Protein AF-I9QKN4-F1 (afdb_monomer_lite)

Structure (mmCIF, N/CA/C/O backbone):
data_AF-I9QKN4-F1
#
_entry.id   AF-I9QKN4-F1
#
loop_
_atom_site.group_PDB
_atom_site.id
_atom_site.type_symbol
_atom_site.label_atom_id
_atom_site.label_alt_id
_atom_site.label_comp_id
_atom_site.label_asym_id
_atom_site.label_entity_id
_atom_site.label_seq_id
_atom_site.pdbx_PDB_ins_code
_atom_site.Cartn_x
_atom_site.Cartn_y
_atom_site.Cartn_z
_atom_site.occupancy
_atom_site.B_iso_or_equiv
_atom_site.auth_seq_id
_atom_site.auth_comp_id
_atom_site.auth_asym_id
_atom_site.auth_atom_id
_atom_site.pdbx_PDB_model_num
ATOM 1 N N . MET A 1 1 ? 58.618 -0.263 -68.362 1.00 51.09 1 MET A N 1
ATOM 2 C CA . MET A 1 1 ? 58.136 -0.321 -66.965 1.00 51.09 1 MET A CA 1
ATOM 3 C C . MET A 1 1 ? 56.802 0.400 -66.880 1.00 51.09 1 MET A C 1
ATOM 5 O O . MET A 1 1 ? 56.780 1.618 -66.804 1.00 51.09 1 MET A O 1
ATOM 9 N N . GLY A 1 2 ? 55.695 -0.324 -66.985 1.00 63.94 2 GLY A N 1
ATOM 10 C CA . GLY A 1 2 ? 54.353 0.256 -66.943 1.00 63.94 2 GLY A CA 1
ATOM 11 C C . GLY A 1 2 ? 53.356 -0.702 -67.580 1.00 63.94 2 GLY A C 1
ATOM 12 O O . GLY A 1 2 ? 53.716 -1.363 -68.548 1.00 63.94 2 GLY A O 1
ATOM 13 N N . LEU A 1 3 ? 52.136 -0.754 -67.038 1.00 52.09 3 LEU A N 1
ATOM 14 C CA . LEU A 1 3 ? 50.957 -1.446 -67.591 1.00 52.09 3 LEU A CA 1
ATOM 15 C C . LEU A 1 3 ? 50.596 -2.864 -67.088 1.00 52.09 3 LEU A C 1
ATOM 17 O O . LEU A 1 3 ? 50.014 -3.628 -67.844 1.00 52.09 3 LEU A O 1
ATOM 21 N N . LEU A 1 4 ? 50.830 -3.216 -65.814 1.00 51.94 4 LEU A N 1
ATOM 22 C CA . LEU A 1 4 ? 50.172 -4.405 -65.212 1.00 51.94 4 LEU A CA 1
ATOM 23 C C . LEU A 1 4 ? 49.602 -4.209 -63.792 1.00 51.94 4 LEU A C 1
ATOM 25 O O . LEU A 1 4 ? 48.825 -5.038 -63.330 1.00 51.94 4 LEU A O 1
ATOM 29 N N . ALA A 1 5 ? 49.905 -3.101 -63.104 1.00 58.19 5 ALA A N 1
ATOM 30 C CA . ALA A 1 5 ? 49.428 -2.881 -61.731 1.00 58.19 5 ALA A CA 1
ATOM 31 C C . ALA A 1 5 ? 48.016 -2.261 -61.635 1.00 58.19 5 ALA A C 1
ATOM 33 O O . ALA A 1 5 ? 47.343 -2.447 -60.628 1.00 58.19 5 ALA A O 1
ATOM 34 N N . GLY A 1 6 ? 47.544 -1.549 -62.668 1.00 64.62 6 GLY A N 1
ATOM 35 C CA . GLY A 1 6 ? 46.262 -0.821 -62.643 1.00 64.62 6 GLY A CA 1
ATOM 36 C C . GLY A 1 6 ? 45.025 -1.708 -62.419 1.00 64.62 6 GLY A C 1
ATOM 37 O O . GLY A 1 6 ? 44.256 -1.430 -61.500 1.00 64.62 6 GLY A O 1
ATOM 38 N N . PRO A 1 7 ? 44.844 -2.804 -63.183 1.00 68.81 7 PRO A N 1
ATOM 39 C CA . PRO A 1 7 ? 43.707 -3.710 -63.003 1.00 68.81 7 PRO A CA 1
ATOM 40 C C . PRO A 1 7 ? 43.723 -4.445 -61.655 1.00 68.81 7 PRO A C 1
ATOM 42 O O . PRO A 1 7 ? 42.692 -4.550 -60.996 1.00 68.81 7 PRO A O 1
ATOM 45 N N . ALA A 1 8 ? 44.897 -4.899 -61.201 1.00 67.12 8 ALA A N 1
ATOM 46 C CA . ALA A 1 8 ? 45.042 -5.566 -59.906 1.00 67.12 8 ALA A CA 1
ATOM 47 C C . ALA A 1 8 ? 44.761 -4.612 -58.727 1.00 67.12 8 ALA A C 1
ATOM 49 O O . ALA A 1 8 ? 44.076 -4.993 -57.777 1.00 67.12 8 ALA A O 1
ATOM 50 N N . LEU A 1 9 ? 45.221 -3.356 -58.806 1.00 69.81 9 LEU A N 1
ATOM 51 C CA . LEU A 1 9 ? 44.926 -2.315 -57.814 1.00 69.81 9 LEU A CA 1
ATOM 52 C C . LEU A 1 9 ? 43.441 -1.930 -57.793 1.00 69.81 9 LEU A C 1
ATOM 54 O O . LEU A 1 9 ? 42.894 -1.717 -56.714 1.00 69.81 9 LEU A O 1
ATOM 58 N N . ALA A 1 10 ? 42.774 -1.880 -58.950 1.00 73.62 10 ALA A N 1
ATOM 59 C CA . ALA A 1 10 ? 41.342 -1.588 -59.031 1.00 73.62 10 ALA A CA 1
ATOM 60 C C . ALA A 1 10 ? 40.488 -2.692 -58.383 1.00 73.62 10 ALA A C 1
ATOM 62 O O . ALA A 1 10 ? 39.593 -2.390 -57.594 1.00 73.62 10 ALA A O 1
ATOM 63 N N . ILE A 1 11 ? 40.805 -3.967 -58.643 1.00 73.94 11 ILE A N 1
ATOM 64 C CA . ILE A 1 11 ? 40.128 -5.114 -58.013 1.00 73.94 11 ILE A CA 1
ATOM 65 C C . ILE A 1 11 ? 40.347 -5.100 -56.495 1.00 73.94 11 ILE A C 1
ATOM 67 O O . ILE A 1 11 ? 39.401 -5.261 -55.724 1.00 73.94 11 ILE A O 1
ATOM 71 N N . PHE A 1 12 ? 41.582 -4.854 -56.050 1.00 69.62 12 PHE A N 1
ATOM 72 C CA . PHE A 1 12 ? 41.901 -4.770 -54.625 1.00 69.62 12 PHE A CA 1
ATOM 73 C C . PHE A 1 12 ? 41.203 -3.584 -53.936 1.00 69.62 12 PHE A C 1
ATOM 75 O O . PHE A 1 12 ? 40.711 -3.717 -52.815 1.00 69.62 12 PHE A O 1
ATOM 82 N N . GLY A 1 13 ? 41.110 -2.440 -54.619 1.00 78.06 13 GLY A N 1
ATOM 83 C CA . GLY A 1 13 ? 40.369 -1.267 -54.155 1.00 78.06 13 GLY A CA 1
ATOM 84 C C . GLY A 1 13 ? 38.871 -1.540 -53.999 1.00 78.06 13 GLY A C 1
ATOM 85 O O . GLY A 1 13 ? 38.303 -1.213 -52.958 1.00 78.06 13 GLY A O 1
ATOM 86 N N . ALA A 1 14 ? 38.247 -2.205 -54.976 1.00 80.94 14 ALA A N 1
ATOM 87 C CA . ALA A 1 14 ? 36.834 -2.581 -54.922 1.00 80.94 14 ALA A CA 1
ATOM 88 C C . ALA A 1 14 ? 36.532 -3.579 -53.788 1.00 80.94 14 ALA A C 1
ATOM 90 O O . ALA A 1 14 ? 35.553 -3.406 -53.063 1.00 80.94 14 ALA A O 1
ATOM 91 N N . LEU A 1 15 ? 37.403 -4.575 -53.572 1.00 80.06 15 LEU A N 1
ATOM 92 C CA . LEU A 1 15 ? 37.264 -5.535 -52.470 1.00 80.06 15 LEU A CA 1
ATOM 93 C C . LEU A 1 15 ? 37.303 -4.833 -51.101 1.00 80.06 15 LEU A C 1
ATOM 95 O O . LEU A 1 15 ? 36.480 -5.116 -50.231 1.00 80.06 15 LEU A O 1
ATOM 99 N N . ARG A 1 16 ? 38.230 -3.880 -50.917 1.00 73.69 16 ARG A N 1
ATOM 100 C CA . ARG A 1 16 ? 38.311 -3.089 -49.680 1.00 73.69 16 ARG A CA 1
ATOM 101 C C . ARG A 1 16 ? 37.114 -2.164 -49.490 1.00 73.69 16 ARG A C 1
ATOM 103 O O . ARG A 1 16 ? 36.665 -2.015 -48.359 1.00 73.69 16 ARG A O 1
ATOM 110 N N . ALA A 1 17 ? 36.597 -1.558 -50.559 1.00 82.19 17 ALA A N 1
ATOM 111 C CA . ALA A 1 17 ? 35.390 -0.737 -50.486 1.00 82.19 17 ALA A CA 1
ATOM 112 C C . ALA A 1 17 ? 34.187 -1.564 -50.000 1.00 82.19 17 ALA A C 1
ATOM 114 O O . ALA A 1 17 ? 33.534 -1.162 -49.040 1.00 82.19 17 ALA A O 1
ATOM 115 N N . ALA A 1 18 ? 33.979 -2.759 -50.563 1.00 83.25 18 ALA A N 1
ATOM 116 C CA . ALA A 1 18 ? 32.916 -3.672 -50.141 1.00 83.25 18 ALA A CA 1
ATOM 117 C C . ALA A 1 18 ? 33.079 -4.149 -48.682 1.00 83.25 18 ALA A C 1
ATOM 119 O O . ALA A 1 18 ? 32.106 -4.242 -47.932 1.00 83.25 18 ALA A O 1
ATOM 120 N N . GLU A 1 19 ? 34.309 -4.421 -48.231 1.00 83.75 19 GLU A N 1
ATOM 121 C CA . GLU A 1 19 ? 34.568 -4.792 -46.833 1.00 83.75 19 GLU A CA 1
ATOM 122 C C . GLU A 1 19 ? 34.279 -3.633 -45.862 1.00 83.75 19 GLU A C 1
ATOM 124 O O . GLU A 1 19 ? 33.717 -3.841 -44.783 1.00 83.75 19 GLU A O 1
ATOM 129 N N . MET A 1 20 ? 34.646 -2.406 -46.240 1.00 85.69 20 MET A N 1
ATOM 130 C CA . MET A 1 20 ? 34.378 -1.201 -45.454 1.00 85.69 20 MET A CA 1
ATOM 131 C C . MET A 1 20 ? 32.886 -0.864 -45.407 1.00 85.69 20 MET A C 1
ATOM 133 O O . MET A 1 20 ? 32.391 -0.487 -44.347 1.00 85.69 20 MET A O 1
ATOM 137 N N . GLU A 1 21 ? 32.162 -1.054 -46.509 1.00 86.75 21 GLU A N 1
ATOM 138 C CA . GLU A 1 21 ? 30.706 -0.903 -46.573 1.00 86.75 21 GLU A CA 1
ATOM 139 C C . GLU A 1 21 ? 30.012 -1.894 -45.633 1.00 86.75 21 GLU A C 1
ATOM 141 O O . GLU A 1 21 ? 29.235 -1.486 -44.770 1.00 86.75 21 GLU A O 1
ATOM 146 N N . LYS A 1 22 ? 30.414 -3.170 -45.661 1.00 89.12 22 LYS A N 1
ATOM 147 C CA . LYS A 1 22 ? 29.920 -4.186 -44.720 1.00 89.12 22 LYS A CA 1
ATOM 148 C C . LYS A 1 22 ? 30.231 -3.841 -43.257 1.00 89.12 22 LYS A C 1
ATOM 150 O O . LYS A 1 22 ? 29.408 -4.067 -42.371 1.00 89.12 22 LYS A O 1
ATOM 155 N N . LYS A 1 23 ? 31.421 -3.300 -42.966 1.00 8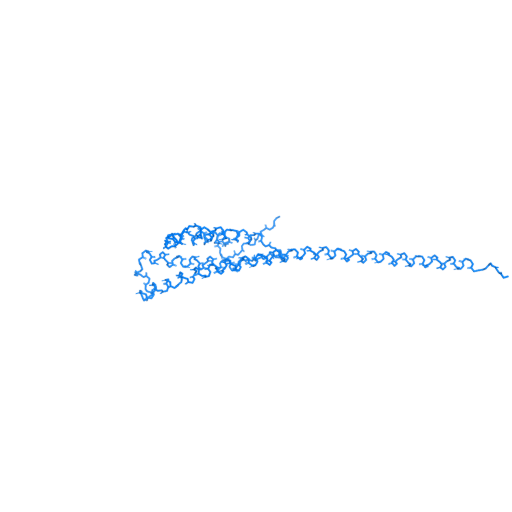8.00 23 LYS A N 1
ATOM 156 C CA . LYS A 1 23 ? 31.786 -2.827 -41.615 1.00 88.00 23 LYS A CA 1
ATOM 157 C C . LYS A 1 23 ? 30.916 -1.647 -41.175 1.00 88.00 23 LYS A C 1
ATOM 159 O O . LYS A 1 23 ? 30.507 -1.612 -40.016 1.00 88.00 23 LYS A O 1
ATOM 164 N N . LEU A 1 24 ? 30.611 -0.722 -42.085 1.00 91.06 24 LEU A N 1
ATOM 165 C CA . LEU A 1 24 ? 29.732 0.416 -41.826 1.00 91.06 24 LEU A CA 1
ATOM 166 C C . LEU A 1 24 ? 28.289 -0.031 -41.565 1.00 91.06 24 LEU A C 1
ATOM 168 O O . LEU A 1 24 ? 27.686 0.429 -40.599 1.00 91.06 24 LEU A O 1
ATOM 172 N N . GLU A 1 25 ? 27.744 -0.934 -42.380 1.00 92.31 25 GLU A N 1
ATOM 173 C CA . GLU A 1 25 ? 26.401 -1.489 -42.174 1.00 92.31 25 GLU A CA 1
ATOM 174 C C . GLU A 1 25 ? 26.293 -2.221 -40.836 1.00 92.31 25 GLU A C 1
ATOM 176 O O . GLU A 1 25 ? 25.379 -1.951 -40.060 1.00 92.31 25 GLU A O 1
ATOM 181 N N . ASN A 1 26 ? 27.274 -3.065 -40.505 1.00 90.81 26 ASN A N 1
ATOM 182 C CA . ASN A 1 26 ? 27.322 -3.742 -39.209 1.00 90.81 26 ASN A CA 1
ATOM 183 C C . ASN A 1 26 ? 27.402 -2.754 -38.036 1.00 90.81 26 ASN A C 1
ATOM 185 O O . ASN A 1 26 ? 26.790 -2.984 -36.994 1.00 90.81 26 ASN A O 1
ATOM 189 N N . ALA A 1 27 ? 28.156 -1.661 -38.180 1.00 89.94 27 ALA A N 1
ATOM 190 C CA . ALA A 1 27 ? 28.238 -0.624 -37.155 1.00 89.94 27 ALA A CA 1
ATOM 191 C C . ALA A 1 27 ? 26.901 0.114 -36.986 1.00 89.94 27 ALA A C 1
ATOM 193 O O . ALA A 1 27 ? 26.476 0.336 -35.854 1.00 89.94 27 ALA A O 1
ATOM 194 N N . LYS A 1 28 ? 26.213 0.436 -38.091 1.00 93.06 28 LYS A N 1
ATOM 195 C CA . LYS A 1 28 ? 24.869 1.032 -38.066 1.00 93.06 28 LYS A CA 1
ATOM 196 C C . LYS A 1 28 ? 23.855 0.098 -37.407 1.00 93.06 28 LYS A C 1
ATOM 198 O O . LYS A 1 28 ? 23.140 0.539 -36.520 1.00 93.06 28 LYS A O 1
ATOM 203 N N . ALA A 1 29 ? 23.842 -1.185 -37.770 1.00 93.25 29 ALA A N 1
ATOM 204 C CA . ALA A 1 29 ? 22.945 -2.171 -37.168 1.00 93.25 29 ALA A CA 1
ATOM 205 C C . ALA A 1 29 ? 23.158 -2.282 -35.649 1.00 93.25 29 ALA A C 1
ATOM 207 O O . ALA A 1 29 ? 22.203 -2.210 -34.884 1.00 93.25 29 ALA A O 1
ATOM 208 N N . ARG A 1 30 ? 24.417 -2.351 -35.195 1.00 87.31 30 ARG A N 1
ATOM 209 C CA . ARG A 1 30 ? 24.745 -2.357 -33.758 1.00 87.31 30 ARG A CA 1
ATOM 210 C C . ARG A 1 30 ? 24.332 -1.071 -33.051 1.00 87.31 30 ARG A C 1
ATOM 212 O O . ARG A 1 30 ? 23.877 -1.126 -31.914 1.00 87.31 30 ARG A O 1
ATOM 219 N N . TYR A 1 31 ? 24.518 0.081 -33.693 1.00 90.12 31 TYR A N 1
ATOM 220 C CA . TYR A 1 31 ? 24.072 1.358 -33.144 1.00 90.12 31 TYR A CA 1
ATOM 221 C C . TYR A 1 31 ? 22.551 1.380 -32.965 1.00 90.12 31 TYR A C 1
ATOM 223 O O . TYR A 1 31 ? 22.076 1.772 -31.905 1.00 90.12 31 TYR A O 1
ATOM 231 N N . GLU A 1 32 ? 21.805 0.901 -33.959 1.00 94.00 32 GLU A N 1
ATOM 232 C CA . GLU A 1 32 ? 20.347 0.797 -33.894 1.00 94.00 32 GLU A CA 1
ATOM 233 C C . GLU A 1 32 ? 19.877 -0.163 -32.795 1.00 94.00 32 GLU A C 1
ATOM 235 O O . GLU A 1 32 ? 19.002 0.188 -32.007 1.00 94.00 32 GLU A O 1
ATOM 240 N N . GLU A 1 33 ? 20.516 -1.327 -32.651 1.00 92.81 33 GLU A N 1
ATOM 241 C CA . GLU A 1 33 ? 20.248 -2.251 -31.540 1.00 92.81 33 GLU A CA 1
ATOM 242 C C . GLU A 1 33 ? 20.497 -1.602 -30.170 1.00 92.81 33 GLU A C 1
ATOM 244 O O . GLU A 1 33 ? 19.694 -1.761 -29.249 1.00 92.81 33 GLU A O 1
ATOM 249 N N . ILE A 1 34 ? 21.603 -0.863 -30.020 1.00 92.19 34 ILE A N 1
ATOM 250 C CA . ILE A 1 34 ? 21.924 -0.153 -28.775 1.00 92.19 34 ILE A CA 1
ATOM 251 C C . ILE A 1 34 ? 20.910 0.962 -28.513 1.00 92.19 34 ILE A C 1
ATOM 253 O O . ILE A 1 34 ? 20.482 1.121 -27.371 1.00 92.19 34 ILE A O 1
ATOM 257 N N . ARG A 1 35 ? 20.506 1.711 -29.545 1.00 91.88 35 ARG A N 1
ATOM 258 C CA . ARG A 1 35 ? 19.519 2.788 -29.428 1.00 91.88 35 ARG A CA 1
ATOM 259 C C . ARG A 1 35 ? 18.177 2.259 -28.934 1.00 91.88 35 ARG A C 1
ATOM 261 O O . ARG A 1 35 ? 17.659 2.790 -27.960 1.00 91.88 35 ARG A O 1
ATOM 268 N N . VAL A 1 36 ? 17.665 1.184 -29.538 1.00 94.94 36 VAL A N 1
ATOM 269 C CA . VAL A 1 36 ? 16.393 0.567 -29.125 1.00 94.94 36 VAL A CA 1
ATOM 270 C C . VAL A 1 36 ? 16.461 0.102 -27.669 1.00 94.94 36 VAL A C 1
ATOM 272 O O . VAL A 1 36 ? 15.597 0.449 -26.870 1.00 94.94 36 VAL A O 1
ATOM 275 N N . ARG A 1 37 ? 17.534 -0.599 -27.279 1.00 88.44 37 ARG A N 1
ATOM 276 C CA . ARG A 1 37 ? 17.718 -1.039 -25.884 1.00 88.44 37 ARG A CA 1
ATOM 277 C C . ARG A 1 37 ? 17.850 0.124 -24.905 1.00 88.44 37 ARG A C 1
ATOM 279 O O . ARG A 1 37 ? 17.434 0.011 -23.755 1.00 88.44 37 ARG A O 1
ATOM 286 N N . PHE A 1 38 ? 18.465 1.224 -25.330 1.00 89.69 38 PHE A N 1
ATOM 287 C CA . PHE A 1 38 ? 18.576 2.428 -24.516 1.00 89.69 38 PHE A CA 1
ATOM 288 C C . PHE A 1 38 ? 17.206 3.076 -24.299 1.00 89.69 38 PHE A C 1
ATOM 290 O O . PHE A 1 38 ? 16.875 3.414 -23.167 1.00 89.69 38 PHE A O 1
ATOM 297 N N . GLU A 1 39 ? 16.389 3.195 -25.346 1.00 92.94 39 GLU A N 1
ATOM 298 C CA . GLU A 1 39 ? 15.017 3.705 -25.242 1.00 92.94 39 GLU A CA 1
ATOM 299 C C . GLU A 1 39 ? 14.152 2.818 -24.331 1.00 92.94 39 GLU A C 1
ATOM 301 O O . GLU A 1 39 ? 13.471 3.331 -23.443 1.00 92.94 39 GLU A O 1
ATOM 306 N N . GLU A 1 40 ? 14.248 1.490 -24.461 1.00 89.00 40 GLU A N 1
ATOM 307 C CA . GLU A 1 40 ? 13.599 0.538 -23.546 1.00 89.00 40 GLU A CA 1
ATOM 308 C C . GLU A 1 40 ? 14.059 0.735 -22.091 1.00 89.00 40 GLU A C 1
ATOM 310 O O . GLU A 1 40 ? 13.239 0.741 -21.170 1.00 89.00 40 GLU A O 1
ATOM 315 N N . ALA A 1 41 ? 15.361 0.938 -21.867 1.00 87.81 41 ALA A N 1
ATOM 316 C CA . ALA A 1 41 ? 15.913 1.182 -20.538 1.00 87.81 41 ALA A CA 1
ATOM 317 C C . ALA A 1 41 ? 15.420 2.498 -19.923 1.00 87.81 41 ALA A C 1
ATOM 319 O O . ALA A 1 41 ? 15.108 2.525 -18.733 1.00 87.81 41 ALA A O 1
ATOM 320 N N . VAL A 1 42 ? 15.304 3.568 -20.715 1.00 90.25 42 VAL A N 1
ATOM 321 C CA . VAL A 1 42 ? 14.735 4.846 -20.261 1.00 90.25 42 VAL A CA 1
ATOM 322 C C . VAL A 1 42 ? 13.286 4.655 -19.803 1.00 90.25 42 VAL A C 1
ATOM 324 O O . VAL A 1 42 ? 12.942 5.069 -18.699 1.00 90.25 42 VAL A O 1
ATOM 327 N N . VAL A 1 43 ? 12.464 3.939 -20.579 1.00 89.44 43 VAL A N 1
ATOM 328 C CA . VAL A 1 43 ? 11.071 3.641 -20.198 1.00 89.44 43 VAL A CA 1
ATOM 329 C C . VAL A 1 43 ? 10.995 2.817 -18.906 1.00 89.44 43 VAL A C 1
ATOM 331 O O . VAL A 1 43 ? 10.138 3.076 -18.058 1.00 89.44 43 VAL A O 1
ATOM 334 N N . MET A 1 44 ? 11.889 1.841 -18.719 1.00 85.94 44 MET A N 1
ATOM 335 C CA . MET A 1 44 ? 11.953 1.067 -17.472 1.00 85.94 44 MET A CA 1
ATOM 336 C C . MET A 1 44 ? 12.332 1.937 -16.266 1.00 85.94 44 MET A C 1
ATOM 338 O O . MET A 1 44 ? 11.767 1.760 -15.187 1.00 85.94 44 MET A O 1
ATOM 342 N N . ILE A 1 45 ? 13.257 2.890 -16.429 1.00 87.19 45 ILE A N 1
ATOM 343 C CA . ILE A 1 45 ? 13.641 3.823 -15.357 1.00 87.19 45 ILE A CA 1
ATOM 344 C C . ILE A 1 45 ? 12.433 4.651 -14.909 1.00 87.19 45 ILE A C 1
ATOM 346 O O . ILE A 1 45 ? 12.175 4.734 -13.707 1.00 87.19 45 ILE A O 1
ATOM 350 N N . ASP A 1 46 ? 11.661 5.198 -15.850 1.00 87.88 46 ASP A N 1
ATOM 351 C CA . ASP A 1 46 ? 10.463 5.986 -15.535 1.00 87.88 46 ASP A CA 1
ATOM 352 C C . ASP A 1 46 ? 9.425 5.155 -14.759 1.00 87.88 46 ASP A C 1
ATOM 354 O O . ASP A 1 46 ? 8.831 5.622 -13.781 1.00 87.88 46 ASP A O 1
ATOM 358 N N . GLN A 1 47 ? 9.242 3.886 -15.140 1.00 85.62 47 GLN A N 1
ATOM 359 C CA . GLN A 1 47 ? 8.359 2.959 -14.426 1.00 85.62 47 GLN A CA 1
ATOM 360 C C . GLN A 1 47 ? 8.843 2.684 -12.998 1.00 85.62 47 GLN A C 1
ATOM 362 O O . GLN A 1 47 ? 8.044 2.748 -12.059 1.00 85.62 47 GLN A O 1
ATOM 367 N N . PHE A 1 48 ? 10.138 2.422 -12.801 1.00 86.06 48 PHE A N 1
ATOM 368 C CA . PHE A 1 48 ? 10.690 2.190 -11.465 1.00 86.06 48 PHE A CA 1
ATOM 369 C C . PHE A 1 48 ? 10.588 3.424 -10.568 1.00 86.06 48 PHE A C 1
ATOM 371 O O . PHE A 1 48 ? 10.242 3.284 -9.396 1.00 86.06 48 PHE A O 1
ATOM 378 N N . GLN A 1 49 ? 10.793 4.627 -11.109 1.00 88.31 49 GLN A N 1
ATOM 379 C CA . GLN A 1 49 ? 10.584 5.873 -10.365 1.00 88.31 49 GLN A CA 1
ATOM 380 C C . GLN A 1 49 ? 9.120 6.047 -9.931 1.00 88.31 49 GLN A C 1
ATOM 382 O O . GLN A 1 49 ? 8.844 6.472 -8.805 1.00 88.31 49 GLN A O 1
ATOM 387 N N . ALA A 1 50 ? 8.161 5.691 -10.791 1.00 85.62 50 ALA A N 1
ATOM 388 C CA . ALA A 1 50 ? 6.744 5.716 -10.434 1.00 85.62 50 ALA A CA 1
ATOM 389 C C . ALA A 1 50 ? 6.417 4.711 -9.313 1.00 85.62 50 ALA A C 1
ATOM 391 O O . ALA A 1 50 ? 5.710 5.057 -8.360 1.00 85.62 50 ALA A O 1
ATOM 392 N N . ILE A 1 51 ? 6.969 3.496 -9.386 1.00 84.94 51 ILE A N 1
ATOM 393 C CA . ILE A 1 51 ? 6.820 2.460 -8.353 1.00 84.94 51 ILE A CA 1
ATOM 394 C C . ILE A 1 51 ? 7.439 2.917 -7.026 1.00 84.94 51 ILE A C 1
ATOM 396 O O . ILE A 1 51 ? 6.796 2.788 -5.985 1.00 84.94 51 ILE A O 1
ATOM 400 N N . GLU A 1 52 ? 8.640 3.499 -7.048 1.00 88.75 52 GLU A N 1
ATOM 401 C CA . GLU A 1 52 ? 9.310 4.041 -5.862 1.00 88.75 52 GLU A CA 1
ATOM 402 C C . GLU A 1 52 ? 8.450 5.115 -5.188 1.00 88.75 52 GLU A C 1
ATOM 404 O O . GLU A 1 52 ? 8.152 5.030 -3.993 1.00 88.75 52 GLU A O 1
ATOM 409 N N . LYS A 1 53 ? 7.971 6.095 -5.962 1.00 88.25 53 LYS A N 1
ATOM 410 C CA . LYS A 1 53 ? 7.107 7.166 -5.452 1.00 88.25 53 LYS A CA 1
ATOM 411 C C . LYS A 1 53 ? 5.834 6.606 -4.813 1.00 88.25 53 LYS A C 1
ATOM 413 O O . LYS A 1 53 ? 5.413 7.067 -3.749 1.00 88.25 53 LYS A O 1
ATOM 418 N N . MET A 1 54 ? 5.237 5.592 -5.431 1.00 84.75 54 MET A N 1
ATOM 419 C CA . MET A 1 54 ? 4.065 4.910 -4.890 1.00 84.75 54 MET A CA 1
ATOM 420 C C . MET A 1 54 ? 4.381 4.155 -3.600 1.00 84.75 54 MET A C 1
ATOM 422 O O . MET A 1 54 ? 3.653 4.318 -2.620 1.00 84.75 54 MET A O 1
ATOM 426 N N . ALA A 1 55 ? 5.490 3.419 -3.541 1.00 87.06 55 ALA A N 1
ATOM 427 C CA . ALA A 1 55 ? 5.937 2.741 -2.327 1.00 87.06 55 ALA A CA 1
ATOM 428 C C . ALA A 1 55 ? 6.173 3.732 -1.171 1.00 87.06 55 ALA A C 1
ATOM 430 O O . ALA A 1 55 ? 5.760 3.480 -0.034 1.00 87.06 55 ALA A O 1
ATOM 431 N N . MET A 1 56 ? 6.752 4.904 -1.456 1.00 89.62 56 MET A N 1
ATOM 432 C CA . MET A 1 56 ? 6.916 5.975 -0.468 1.00 89.62 56 MET A CA 1
ATOM 433 C C . MET A 1 56 ? 5.573 6.481 0.072 1.00 89.62 56 MET A C 1
ATOM 435 O O . MET A 1 56 ? 5.424 6.670 1.283 1.00 89.62 56 MET A O 1
ATOM 439 N N . TYR A 1 57 ? 4.579 6.700 -0.793 1.00 86.75 57 TYR A N 1
ATOM 440 C CA . TYR A 1 57 ? 3.252 7.113 -0.338 1.00 86.75 57 TYR A CA 1
ATOM 441 C C . TYR A 1 57 ? 2.551 6.026 0.475 1.00 86.75 57 TYR A C 1
ATOM 443 O O . TYR A 1 57 ? 1.977 6.346 1.516 1.00 86.75 57 TYR A O 1
ATOM 451 N N . PHE A 1 58 ? 2.631 4.766 0.042 1.00 85.44 58 PHE A N 1
ATOM 452 C CA . PHE A 1 58 ? 2.114 3.618 0.787 1.00 85.44 58 PHE A CA 1
ATOM 453 C C . PHE A 1 58 ? 2.695 3.572 2.193 1.00 85.44 58 PHE A C 1
ATOM 455 O O . PHE A 1 58 ? 1.948 3.529 3.167 1.00 85.44 58 PHE A O 1
ATOM 462 N N . THR A 1 59 ? 4.019 3.680 2.297 1.00 88.69 59 THR A N 1
ATOM 463 C CA . THR A 1 59 ? 4.739 3.661 3.573 1.00 88.69 59 THR A CA 1
ATOM 464 C C . THR A 1 59 ? 4.229 4.759 4.503 1.00 88.69 59 THR A C 1
ATOM 466 O O . THR A 1 59 ? 3.880 4.485 5.646 1.00 88.69 59 THR A O 1
ATOM 469 N N . ARG A 1 60 ? 4.082 5.992 3.998 1.00 88.44 60 ARG A N 1
ATOM 470 C CA . ARG A 1 60 ? 3.543 7.114 4.786 1.00 88.44 60 ARG A CA 1
ATOM 471 C C . ARG A 1 60 ? 2.120 6.856 5.284 1.00 88.44 60 ARG A C 1
ATOM 473 O O . ARG A 1 60 ? 1.819 7.178 6.431 1.00 88.44 60 ARG A O 1
ATOM 480 N N . GLN A 1 61 ? 1.246 6.301 4.442 1.00 84.38 61 GLN A N 1
ATOM 481 C CA . GLN A 1 61 ? -0.129 5.997 4.852 1.00 84.38 61 GLN A CA 1
ATOM 482 C C . GLN A 1 61 ? -0.180 4.848 5.861 1.00 84.38 61 GLN A C 1
ATOM 484 O O . GLN A 1 61 ? -0.908 4.952 6.846 1.00 84.38 61 GLN A O 1
ATOM 489 N N . ILE A 1 62 ? 0.634 3.804 5.674 1.00 85.88 62 ILE A N 1
ATOM 490 C CA . ILE A 1 62 ? 0.775 2.701 6.634 1.00 85.88 62 ILE A CA 1
ATOM 491 C C . ILE A 1 62 ? 1.190 3.246 7.996 1.00 85.88 62 ILE A C 1
ATOM 493 O O . ILE A 1 62 ? 0.543 2.922 8.980 1.00 85.88 62 ILE A O 1
ATOM 497 N N . THR A 1 63 ? 2.185 4.135 8.066 1.00 87.88 63 THR A N 1
ATOM 498 C CA . THR A 1 63 ? 2.620 4.730 9.340 1.00 87.88 63 THR A CA 1
ATOM 499 C C . THR A 1 63 ? 1.495 5.491 10.051 1.00 87.88 63 THR A C 1
ATOM 501 O O . THR A 1 63 ? 1.337 5.357 11.263 1.00 87.88 63 THR A O 1
ATOM 504 N N . LYS A 1 64 ? 0.679 6.265 9.320 1.00 84.00 64 LYS A N 1
ATOM 505 C CA . LYS A 1 64 ? -0.478 6.970 9.907 1.00 84.00 64 LYS A CA 1
ATOM 506 C C . LYS A 1 64 ? -1.526 5.991 10.447 1.00 84.00 64 LYS A C 1
ATOM 508 O O . LYS A 1 64 ? -2.029 6.168 11.556 1.00 84.00 64 LYS A O 1
ATOM 513 N N . PHE A 1 65 ? -1.848 4.956 9.671 1.00 82.94 65 PHE A N 1
ATOM 514 C CA . PHE A 1 65 ? -2.796 3.919 10.078 1.00 82.94 65 PHE A CA 1
ATOM 515 C C . PHE A 1 65 ? -2.298 3.092 11.258 1.00 82.94 65 PHE A C 1
ATOM 517 O O . PHE A 1 65 ? -3.089 2.790 12.144 1.00 82.94 65 PHE A O 1
ATOM 524 N N . ASP A 1 66 ? -1.012 2.756 11.286 1.00 85.19 66 ASP A N 1
ATOM 525 C CA . ASP A 1 66 ? -0.381 1.997 12.362 1.00 85.19 66 ASP A CA 1
ATOM 526 C C . ASP A 1 66 ? -0.475 2.749 13.695 1.00 85.19 66 ASP A C 1
ATO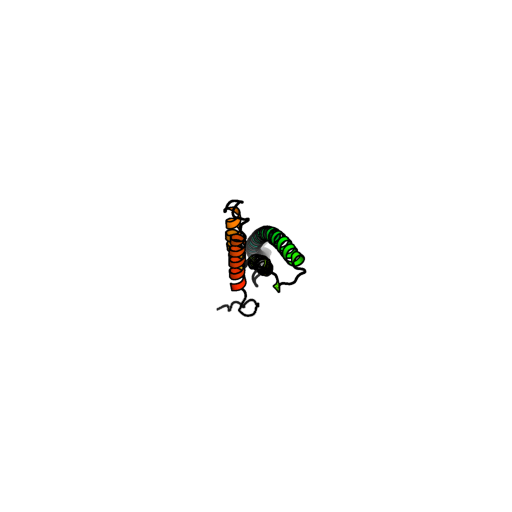M 528 O O . ASP A 1 66 ? -0.932 2.192 14.691 1.00 85.19 66 ASP A O 1
ATOM 532 N N . ALA A 1 67 ? -0.190 4.055 13.702 1.00 85.56 67 ALA A N 1
ATOM 533 C CA . ALA A 1 67 ? -0.354 4.889 14.893 1.00 85.56 67 ALA A CA 1
ATOM 534 C C . ALA A 1 67 ? -1.814 4.928 15.394 1.00 85.56 67 ALA A C 1
ATOM 536 O O . ALA A 1 67 ? -2.072 4.783 16.594 1.00 85.56 67 ALA A O 1
ATOM 537 N N . LEU A 1 68 ? -2.781 5.080 14.479 1.00 83.56 68 LEU A N 1
ATOM 538 C CA . LEU A 1 68 ? -4.210 5.041 14.809 1.00 83.56 68 LEU A CA 1
ATOM 539 C C . LEU A 1 68 ? -4.618 3.669 15.365 1.00 83.56 68 LEU A C 1
ATOM 541 O O . LEU A 1 68 ? -5.289 3.585 16.396 1.00 83.56 68 LEU A O 1
ATOM 545 N N . PHE A 1 69 ? -4.200 2.594 14.699 1.00 86.62 69 PHE A N 1
ATOM 546 C CA . PHE A 1 69 ? -4.493 1.224 15.097 1.00 86.62 69 PHE A CA 1
ATOM 547 C C . PHE A 1 69 ? -3.888 0.892 16.463 1.00 86.62 69 PHE A C 1
ATOM 549 O O . PHE A 1 69 ? -4.563 0.290 17.299 1.00 86.62 69 PHE A O 1
ATOM 556 N N . PHE A 1 70 ? -2.657 1.326 16.726 1.00 87.50 70 PHE A N 1
ATOM 557 C CA . PHE A 1 70 ? -1.986 1.138 18.006 1.00 87.50 70 PHE A CA 1
ATOM 558 C C . PHE A 1 70 ? -2.753 1.808 19.154 1.00 87.50 70 PHE A C 1
ATOM 560 O O . PHE A 1 70 ? -2.968 1.193 20.201 1.00 87.50 70 PHE A O 1
ATOM 567 N N . SER A 1 71 ? -3.232 3.040 18.954 1.00 86.00 71 SER A N 1
ATOM 568 C CA . SER A 1 71 ? -4.075 3.740 19.933 1.00 86.00 71 SER A CA 1
ATOM 569 C C . SER A 1 71 ? -5.392 2.993 20.191 1.00 86.00 71 SER A C 1
ATOM 571 O O . SER A 1 71 ? -5.698 2.671 21.340 1.00 86.00 71 SER A O 1
ATOM 573 N N . LEU A 1 72 ? -6.126 2.630 19.134 1.00 86.50 72 LEU A N 1
ATOM 574 C CA . LEU A 1 72 ? -7.388 1.885 19.234 1.00 86.50 72 LEU A CA 1
ATOM 575 C C . LEU A 1 72 ? -7.214 0.501 19.881 1.00 86.50 72 LEU A C 1
ATOM 577 O O . LEU A 1 72 ? -8.102 0.012 20.584 1.00 86.50 72 LEU A O 1
ATOM 581 N N . SER A 1 73 ? -6.070 -0.144 19.652 1.00 90.50 73 SER A N 1
ATOM 582 C CA . SER A 1 73 ? -5.744 -1.455 20.217 1.00 90.50 73 SER A CA 1
ATOM 583 C C . SER A 1 73 ? -5.503 -1.387 21.716 1.00 90.50 73 SER A C 1
ATOM 585 O O . SER A 1 73 ? -5.994 -2.243 22.448 1.00 90.50 73 SER A O 1
ATOM 587 N N . GLN A 1 74 ? -4.804 -0.359 22.197 1.00 91.94 74 GLN A N 1
ATOM 588 C CA . GLN A 1 74 ? -4.604 -0.165 23.634 1.00 91.94 74 GLN A CA 1
ATOM 589 C C . GLN A 1 74 ? -5.931 0.051 24.362 1.00 91.94 74 GLN A C 1
ATOM 591 O O . GLN A 1 74 ? -6.182 -0.597 25.380 1.00 91.94 74 GLN A O 1
ATOM 596 N N . GLU A 1 75 ? -6.803 0.902 23.814 1.00 88.94 75 GLU A N 1
ATOM 597 C CA . GLU A 1 75 ? -8.136 1.123 24.374 1.00 88.94 75 GLU A CA 1
ATOM 598 C C . GLU A 1 75 ? -8.945 -0.183 24.383 1.00 88.94 75 GLU A C 1
ATOM 600 O O . GLU A 1 75 ? -9.556 -0.529 25.395 1.00 88.94 75 GLU A O 1
ATOM 605 N N . ALA A 1 76 ? -8.941 -0.936 23.276 1.00 91.38 76 ALA A N 1
ATOM 606 C CA . ALA A 1 76 ? -9.645 -2.213 23.171 1.00 91.38 76 ALA A CA 1
ATOM 607 C C . ALA A 1 76 ? -9.145 -3.240 24.197 1.00 91.38 76 ALA A C 1
ATOM 609 O O . ALA A 1 76 ? -9.950 -3.861 24.887 1.00 91.38 76 ALA A O 1
ATOM 610 N N . ILE A 1 77 ? -7.826 -3.380 24.355 1.00 94.44 77 ILE A N 1
ATOM 611 C CA . ILE A 1 77 ? -7.220 -4.285 25.340 1.00 94.44 77 ILE A CA 1
ATOM 612 C C . ILE A 1 77 ? -7.598 -3.870 26.766 1.00 94.44 77 ILE A C 1
ATOM 614 O O . ILE A 1 77 ? -7.882 -4.735 27.595 1.00 94.44 77 ILE A O 1
ATOM 618 N N . ALA A 1 78 ? -7.628 -2.570 27.069 1.00 94.94 78 ALA A N 1
ATOM 619 C CA . ALA A 1 78 ? -8.056 -2.078 28.377 1.00 94.94 78 ALA A CA 1
ATOM 620 C C . ALA A 1 78 ? -9.521 -2.446 28.669 1.00 94.94 78 ALA A C 1
ATOM 622 O O . ALA A 1 78 ? -9.818 -2.955 29.751 1.00 94.94 78 ALA A O 1
ATOM 623 N N . THR A 1 79 ? -10.415 -2.270 27.690 1.00 93.56 79 THR A N 1
ATOM 624 C CA . THR A 1 79 ? -11.823 -2.693 27.781 1.00 93.56 79 THR A CA 1
ATOM 625 C C . THR A 1 79 ? -11.950 -4.199 28.004 1.00 93.56 79 THR A C 1
ATOM 627 O O . THR A 1 79 ? -12.684 -4.622 28.894 1.00 93.56 79 THR A O 1
ATOM 630 N N . MET A 1 80 ? -11.200 -5.015 27.255 1.00 93.44 80 MET A N 1
ATOM 631 C CA . MET A 1 80 ? -11.217 -6.469 27.433 1.00 93.44 80 MET A CA 1
ATOM 632 C C . MET A 1 80 ? -10.756 -6.868 28.838 1.00 93.44 80 MET A C 1
ATOM 634 O O . MET A 1 80 ? -11.416 -7.656 29.508 1.00 93.44 80 MET A O 1
ATOM 638 N N . LYS A 1 81 ? -9.661 -6.278 29.330 1.00 95.75 81 LYS A N 1
ATOM 639 C CA . LYS A 1 81 ? -9.137 -6.556 30.675 1.00 95.75 81 LYS A CA 1
ATOM 640 C C . LYS A 1 81 ? -10.103 -6.153 31.787 1.00 95.75 81 LYS A C 1
ATOM 642 O O . LYS A 1 81 ? -10.239 -6.901 32.748 1.00 95.75 81 LYS A O 1
ATOM 647 N N . LYS A 1 82 ? -10.787 -5.009 31.657 1.00 96.00 82 LYS A N 1
ATOM 648 C CA . LYS A 1 82 ? -11.779 -4.517 32.634 1.00 96.00 82 LYS A CA 1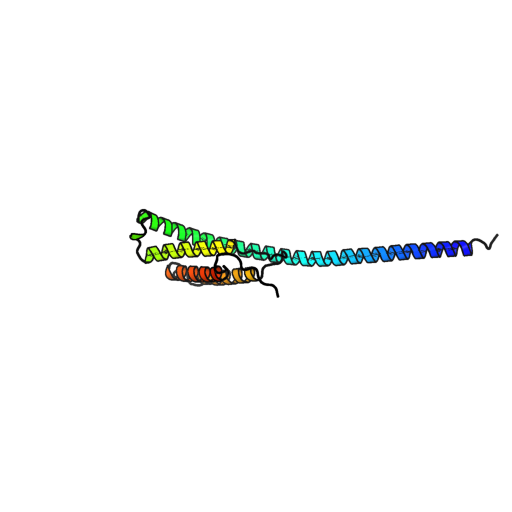
ATOM 649 C C . LYS A 1 82 ? -12.862 -5.557 32.942 1.00 96.00 82 LYS A C 1
ATOM 651 O O . LYS A 1 82 ? -13.309 -5.649 34.079 1.00 96.00 82 LYS A O 1
ATOM 656 N N . HIS A 1 83 ? -13.253 -6.334 31.938 1.00 93.94 83 HIS A N 1
ATOM 657 C CA . HIS A 1 83 ? -14.296 -7.355 32.026 1.00 93.94 83 HIS A CA 1
ATOM 658 C C . HIS A 1 83 ? -13.732 -8.782 32.074 1.00 93.94 83 HIS A C 1
ATOM 660 O O . HIS A 1 83 ? -14.448 -9.732 31.784 1.00 93.94 83 HIS A O 1
ATOM 666 N N . ASN A 1 84 ? -12.443 -8.960 32.398 1.00 94.50 84 ASN A N 1
ATOM 667 C CA . ASN A 1 84 ? -11.764 -10.265 32.391 1.00 94.50 84 ASN A CA 1
ATOM 668 C C . ASN A 1 84 ? -11.958 -11.054 31.082 1.00 94.50 84 ASN A C 1
ATOM 670 O O . ASN A 1 84 ? -12.053 -12.278 31.094 1.00 94.50 84 ASN A O 1
ATOM 674 N N . TYR A 1 85 ? -11.995 -10.345 29.951 1.00 90.50 85 TYR A N 1
ATOM 675 C CA . TYR A 1 85 ? -12.234 -10.877 28.607 1.00 90.50 85 TYR A CA 1
ATOM 676 C C . TYR A 1 85 ? -13.622 -11.511 28.398 1.00 90.50 85 TYR A C 1
ATOM 678 O O . TYR A 1 85 ? -13.853 -12.142 27.367 1.00 90.50 85 TYR A O 1
ATOM 686 N N . ASP A 1 86 ? -14.562 -11.323 29.327 1.00 93.75 86 ASP A N 1
ATOM 687 C CA . ASP A 1 86 ? -15.939 -11.783 29.174 1.00 93.75 86 ASP A CA 1
ATOM 688 C C . ASP A 1 86 ? -16.765 -10.776 28.363 1.00 93.75 86 ASP A C 1
ATOM 690 O O . ASP A 1 86 ? -17.192 -9.727 28.850 1.00 93.75 86 ASP A O 1
ATOM 694 N N . VAL A 1 87 ? -17.012 -11.131 27.103 1.00 88.88 87 VAL A N 1
ATOM 695 C CA . VAL A 1 87 ? -17.743 -10.306 26.131 1.00 88.88 87 VAL A CA 1
ATOM 696 C C . VAL A 1 87 ? -19.224 -10.112 26.465 1.00 88.88 87 VAL A C 1
ATOM 698 O O . VAL A 1 87 ? -19.838 -9.180 25.950 1.00 88.88 87 VAL A O 1
ATOM 701 N N . SER A 1 88 ? -19.818 -10.956 27.317 1.00 92.06 88 SER A N 1
ATOM 702 C CA . SER A 1 88 ? -21.248 -10.864 27.653 1.00 92.06 88 SER A CA 1
ATOM 703 C C . SER A 1 88 ? -21.600 -9.613 28.467 1.00 92.06 88 SER A C 1
ATOM 705 O O . SER A 1 88 ? -22.749 -9.174 28.465 1.00 92.06 88 SER A O 1
ATOM 707 N N . HIS A 1 89 ? -20.601 -9.001 29.107 1.00 91.06 89 HIS A N 1
ATOM 708 C CA . HIS A 1 89 ? -20.749 -7.817 29.953 1.00 91.06 89 HIS A CA 1
ATOM 709 C C . HIS A 1 89 ? -20.460 -6.500 29.218 1.00 91.06 89 HIS A C 1
ATOM 711 O O . HIS A 1 89 ? -20.514 -5.426 29.825 1.00 91.06 89 HIS A O 1
ATOM 717 N N . TYR A 1 90 ? -20.147 -6.557 27.920 1.00 90.94 90 TYR A N 1
ATOM 718 C CA . TYR A 1 90 ? -19.795 -5.365 27.157 1.00 90.94 90 TYR A CA 1
ATOM 719 C C . TYR A 1 90 ? -21.044 -4.548 26.852 1.00 90.94 90 TYR A C 1
ATOM 721 O O . TYR A 1 90 ? -22.028 -5.046 26.300 1.00 90.94 90 TYR A O 1
ATOM 729 N N . ASN A 1 91 ? -20.990 -3.255 27.157 1.00 91.19 91 ASN A N 1
ATOM 730 C CA . ASN A 1 91 ? -22.030 -2.337 26.707 1.00 91.19 91 ASN A CA 1
ATOM 731 C C . ASN A 1 91 ? -21.857 -1.987 25.216 1.00 91.19 91 ASN A C 1
ATOM 733 O O . ASN A 1 91 ? -20.839 -2.289 24.593 1.00 91.19 91 ASN A O 1
ATOM 737 N N . GLN A 1 92 ? -22.844 -1.300 24.636 1.00 87.38 92 GLN A N 1
ATOM 738 C CA . GLN A 1 92 ? -22.810 -0.937 23.216 1.00 87.38 92 GLN A CA 1
ATOM 739 C C . GLN A 1 92 ? -21.564 -0.125 22.834 1.00 87.38 92 GLN A C 1
ATOM 741 O O . GLN A 1 92 ? -20.964 -0.392 21.801 1.00 87.38 92 GLN A O 1
ATOM 746 N N . LYS A 1 93 ? -21.139 0.827 23.674 1.00 86.06 93 LYS A N 1
ATOM 747 C CA . LYS A 1 93 ? -19.960 1.663 23.400 1.00 86.06 93 LYS A CA 1
ATOM 748 C C . LYS A 1 93 ? -18.676 0.831 23.378 1.00 86.06 93 LYS A C 1
ATOM 750 O O . LYS A 1 93 ? -17.822 1.047 22.525 1.00 86.06 93 LYS A O 1
ATOM 755 N N . GLU A 1 94 ? -18.543 -0.108 24.308 1.00 89.56 94 GLU A N 1
ATOM 756 C CA . GLU A 1 94 ? -17.413 -1.038 24.371 1.00 89.56 94 GLU A CA 1
ATOM 757 C C . GLU A 1 94 ? -17.401 -1.955 23.140 1.00 89.56 94 GLU A C 1
ATOM 759 O O . GLU A 1 94 ? -16.365 -2.087 22.492 1.00 89.56 94 GLU A O 1
ATOM 764 N N . ASN A 1 95 ? -18.558 -2.491 22.739 1.00 87.31 95 ASN A N 1
ATOM 765 C CA . ASN A 1 95 ? -18.693 -3.268 21.503 1.00 87.31 95 ASN A CA 1
ATOM 766 C C . ASN A 1 95 ? -18.337 -2.452 20.250 1.00 87.31 95 ASN A C 1
ATOM 768 O O . ASN A 1 95 ? -17.588 -2.934 19.399 1.00 87.31 95 ASN A O 1
ATOM 772 N N . ASP A 1 96 ? -18.814 -1.210 20.148 1.00 82.81 96 ASP A N 1
ATOM 773 C CA . ASP A 1 96 ? -18.503 -0.308 19.034 1.00 82.81 96 ASP A CA 1
ATOM 774 C C . ASP A 1 96 ? -16.997 -0.017 18.960 1.00 82.81 96 ASP A C 1
ATOM 776 O O . ASP A 1 96 ? -16.407 0.004 17.877 1.00 82.81 96 ASP A O 1
ATOM 780 N N . GLN A 1 97 ? -16.344 0.161 20.110 1.00 84.38 97 GLN A N 1
ATOM 781 C CA . GLN A 1 97 ? -14.902 0.367 20.197 1.00 84.38 97 GLN A CA 1
ATOM 782 C C . GLN A 1 97 ? -14.128 -0.865 19.701 1.00 84.38 97 GLN A C 1
ATOM 784 O O . GLN A 1 97 ? -13.274 -0.723 18.827 1.00 84.38 97 GLN A O 1
ATOM 789 N N . ILE A 1 98 ? -14.457 -2.076 20.177 1.00 88.56 98 ILE A N 1
ATOM 790 C CA . ILE A 1 98 ? -13.825 -3.319 19.696 1.00 88.56 98 ILE A CA 1
ATOM 791 C C . ILE A 1 98 ? -14.039 -3.495 18.185 1.00 88.56 98 ILE A C 1
ATOM 793 O O . ILE A 1 98 ? -13.094 -3.809 17.457 1.00 88.56 98 ILE A O 1
ATOM 797 N N . ALA A 1 99 ? -15.252 -3.236 17.691 1.00 84.56 99 ALA A N 1
ATOM 798 C CA . ALA A 1 99 ? -15.568 -3.304 16.267 1.00 84.56 99 ALA A CA 1
ATOM 799 C C . ALA A 1 99 ? -14.775 -2.275 15.441 1.00 84.56 99 ALA A C 1
ATOM 801 O O . ALA A 1 99 ? -14.334 -2.585 14.331 1.00 84.56 99 ALA A O 1
ATOM 802 N N . THR A 1 100 ? -14.551 -1.072 15.981 1.00 80.81 100 THR A N 1
ATOM 803 C CA . THR A 1 100 ? -13.708 -0.034 15.363 1.00 80.81 100 THR A CA 1
ATOM 804 C C . THR A 1 100 ? -12.266 -0.515 15.231 1.00 80.81 100 THR A C 1
ATOM 806 O O . THR A 1 100 ? -11.692 -0.450 14.141 1.00 80.81 100 THR A O 1
ATOM 809 N N . THR A 1 101 ? -11.689 -1.041 16.314 1.00 87.88 101 THR A N 1
ATOM 810 C CA . THR A 1 101 ? -10.319 -1.567 16.331 1.00 87.88 101 THR A CA 1
ATOM 811 C C . THR A 1 101 ? -10.159 -2.711 15.334 1.00 87.88 101 THR A C 1
ATOM 813 O O . THR A 1 101 ? -9.231 -2.699 14.526 1.00 87.88 101 THR A O 1
ATOM 816 N N . TYR A 1 102 ? -11.104 -3.656 15.316 1.00 85.69 102 TYR A N 1
ATOM 817 C CA . TYR A 1 102 ? -11.099 -4.771 14.370 1.00 85.69 102 TYR A CA 1
ATOM 818 C C . TYR A 1 102 ? -11.215 -4.306 12.910 1.00 85.69 102 TYR A C 1
ATOM 820 O O . TYR A 1 102 ? -10.443 -4.738 12.058 1.00 85.69 102 TYR A O 1
ATOM 828 N N . SER A 1 103 ? -12.128 -3.380 12.608 1.00 79.88 103 SER A N 1
ATOM 829 C CA . SER A 1 103 ? -12.296 -2.852 11.242 1.00 79.88 103 SER A CA 1
ATOM 830 C C . SER A 1 103 ? -11.051 -2.097 10.763 1.00 79.88 103 SER A C 1
ATOM 832 O O . SER A 1 103 ? -10.675 -2.182 9.591 1.00 79.88 103 SER A O 1
ATOM 834 N N . THR A 1 104 ? -10.377 -1.395 11.679 1.00 82.81 104 THR A N 1
ATOM 835 C CA . THR A 1 104 ? -9.113 -0.699 11.400 1.00 82.81 104 THR A CA 1
ATOM 836 C C . THR A 1 104 ? -7.991 -1.692 11.100 1.00 82.81 104 THR A C 1
ATOM 838 O O . THR A 1 104 ? -7.282 -1.513 10.112 1.00 82.81 104 THR A O 1
ATOM 841 N N . LEU A 1 105 ? -7.881 -2.778 11.877 1.00 87.44 105 LEU A N 1
ATOM 842 C CA . LEU A 1 105 ? -6.943 -3.872 11.599 1.00 87.44 105 LEU A CA 1
ATOM 843 C C . LEU A 1 105 ? -7.177 -4.460 10.208 1.00 87.44 105 LEU A C 1
ATOM 845 O O . LEU A 1 105 ? -6.251 -4.547 9.411 1.00 87.44 105 LEU A O 1
ATOM 849 N N . MET A 1 106 ? -8.424 -4.818 9.898 1.00 82.44 106 MET A N 1
ATOM 850 C CA . MET A 1 106 ? -8.764 -5.428 8.613 1.00 82.44 106 MET A CA 1
ATOM 851 C C . MET A 1 106 ? -8.471 -4.501 7.430 1.00 82.44 106 MET A C 1
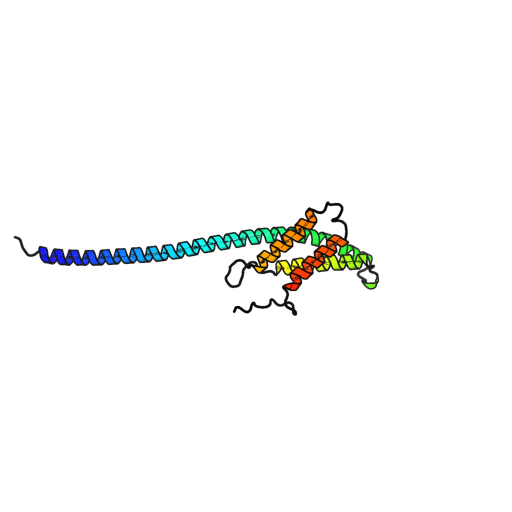ATOM 853 O O . MET A 1 106 ? -8.019 -4.962 6.384 1.00 82.44 106 MET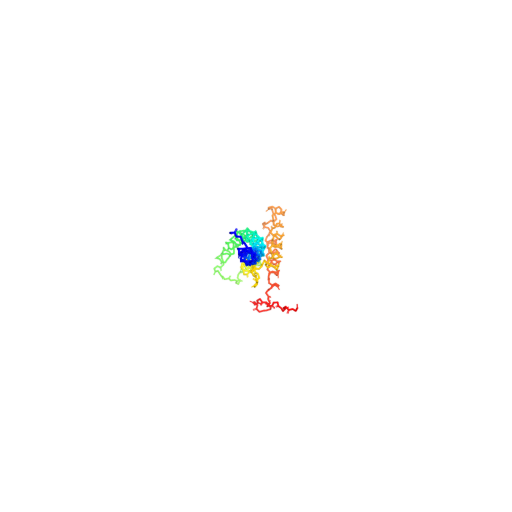 A O 1
ATOM 857 N N . THR A 1 107 ? -8.695 -3.196 7.597 1.00 80.56 107 THR A N 1
ATOM 858 C CA . THR A 1 107 ? -8.319 -2.181 6.603 1.00 80.56 107 THR A CA 1
ATOM 859 C C . THR A 1 107 ? -6.810 -2.177 6.372 1.00 80.56 107 THR A C 1
ATOM 861 O O . THR A 1 107 ? -6.365 -2.238 5.226 1.00 80.56 107 THR A O 1
ATOM 864 N N . LEU A 1 108 ? -6.023 -2.132 7.452 1.00 84.06 108 LEU A N 1
ATOM 865 C CA . LEU A 1 108 ? -4.565 -2.142 7.372 1.00 84.06 108 LEU A CA 1
ATOM 866 C C . LEU A 1 108 ? -4.057 -3.427 6.702 1.00 84.06 108 LEU A C 1
ATOM 868 O O . LEU A 1 108 ? -3.240 -3.349 5.788 1.00 84.06 108 LEU A O 1
ATOM 872 N N . SER A 1 109 ? -4.590 -4.594 7.077 1.00 85.69 109 SER A N 1
ATOM 873 C CA . SER A 1 109 ? -4.255 -5.877 6.447 1.00 85.69 109 SER A CA 1
ATOM 874 C C . SER A 1 109 ? -4.553 -5.878 4.947 1.00 85.69 109 SER A C 1
ATOM 876 O O . SER A 1 109 ? -3.677 -6.196 4.148 1.00 85.69 109 SER A O 1
ATOM 878 N N . ALA A 1 110 ? -5.751 -5.450 4.540 1.00 79.94 110 ALA A N 1
ATOM 879 C CA . ALA A 1 1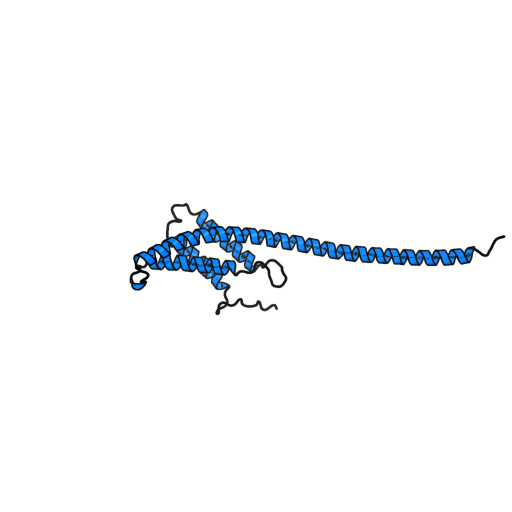10 ? -6.126 -5.408 3.128 1.00 79.94 110 ALA A CA 1
ATOM 880 C C . ALA A 1 110 ? -5.263 -4.436 2.304 1.00 79.94 110 ALA A C 1
ATOM 882 O O . ALA A 1 110 ? -5.085 -4.636 1.099 1.00 79.94 110 ALA A O 1
ATOM 883 N N . PHE A 1 111 ? -4.732 -3.387 2.935 1.00 78.00 111 PHE A N 1
ATOM 884 C CA . PHE A 1 111 ? -3.802 -2.469 2.291 1.00 78.00 111 PHE A CA 1
ATOM 885 C C . PHE A 1 111 ? -2.405 -3.072 2.132 1.00 78.00 111 PHE A C 1
ATOM 887 O O . PHE A 1 111 ? -1.816 -2.944 1.061 1.00 78.00 111 PHE A O 1
ATOM 894 N N . LEU A 1 112 ? -1.901 -3.772 3.153 1.00 83.94 112 LEU A N 1
ATOM 895 C CA . LEU A 1 112 ? -0.615 -4.478 3.098 1.00 83.94 112 LEU A CA 1
ATOM 896 C C . LEU A 1 112 ? -0.610 -5.607 2.058 1.00 83.94 112 LEU A C 1
ATOM 898 O O . LEU A 1 112 ? 0.421 -5.888 1.457 1.00 83.94 112 LEU A O 1
ATOM 902 N N . GLU A 1 113 ? -1.762 -6.229 1.818 1.00 83.56 113 GLU A N 1
ATOM 903 C CA . GLU A 1 113 ? -1.928 -7.271 0.800 1.00 83.56 113 GLU A CA 1
ATOM 904 C C . GLU A 1 113 ? -2.127 -6.719 -0.624 1.00 83.56 113 GLU A C 1
ATOM 906 O O . GLU A 1 113 ? -2.154 -7.487 -1.589 1.00 83.56 113 GLU A O 1
ATOM 911 N N . ALA A 1 114 ? -2.290 -5.402 -0.799 1.00 80.25 114 ALA A N 1
ATOM 912 C CA . ALA A 1 114 ? -2.490 -4.812 -2.116 1.00 80.25 114 ALA A CA 1
ATOM 913 C C . ALA A 1 114 ? -1.177 -4.820 -2.930 1.00 80.25 114 ALA A C 1
ATOM 915 O O . ALA A 1 114 ? -0.194 -4.205 -2.514 1.00 80.25 114 ALA A O 1
ATOM 916 N N . PRO A 1 115 ? -1.140 -5.455 -4.116 1.00 82.50 115 PRO A N 1
ATOM 917 C CA . PRO A 1 115 ? 0.083 -5.521 -4.907 1.00 82.50 115 PRO A CA 1
ATOM 918 C C . PRO A 1 115 ? 0.385 -4.161 -5.549 1.00 82.50 115 PRO A C 1
ATOM 920 O O . PRO A 1 115 ? -0.434 -3.629 -6.295 1.00 82.50 115 PRO A O 1
ATOM 923 N N . ILE A 1 116 ? 1.564 -3.593 -5.282 1.00 82.94 116 ILE A N 1
ATOM 924 C CA . ILE A 1 116 ? 2.004 -2.319 -5.889 1.00 82.94 116 ILE A CA 1
ATOM 925 C C . ILE A 1 116 ? 2.209 -2.472 -7.398 1.00 82.94 116 ILE A C 1
ATOM 927 O O . ILE A 1 116 ? 1.903 -1.553 -8.154 1.00 82.94 116 ILE A O 1
ATOM 931 N N . MET A 1 117 ? 2.668 -3.646 -7.833 1.00 84.19 117 MET A N 1
ATOM 932 C CA . MET A 1 117 ? 2.895 -3.969 -9.239 1.00 84.19 117 MET A CA 1
ATOM 933 C C . MET A 1 117 ? 1.896 -5.007 -9.756 1.00 84.19 117 MET A C 1
ATOM 935 O O . MET A 1 117 ? 1.355 -5.800 -8.984 1.00 84.19 117 MET A O 1
ATOM 939 N N . ASP A 1 118 ? 1.650 -4.994 -11.060 1.00 84.38 118 ASP A N 1
ATOM 940 C CA . ASP A 1 118 ? 0.902 -6.027 -11.771 1.00 84.38 118 ASP A CA 1
ATOM 941 C C . ASP A 1 118 ? 1.799 -7.213 -12.183 1.00 84.38 118 ASP A C 1
ATOM 943 O O . ASP A 1 118 ? 2.989 -7.279 -11.861 1.00 84.38 118 ASP A O 1
ATOM 947 N N . GLU A 1 119 ? 1.221 -8.182 -12.898 1.00 85.06 119 GLU A N 1
ATOM 948 C CA . GLU A 1 119 ? 1.945 -9.362 -13.392 1.00 85.06 119 GLU A CA 1
ATOM 949 C C . GLU A 1 119 ? 3.038 -9.037 -14.426 1.00 85.06 119 GLU A C 1
ATOM 951 O O . GLU A 1 119 ? 3.914 -9.863 -14.683 1.00 85.06 119 GLU A O 1
ATOM 956 N N . HIS A 1 120 ? 3.018 -7.827 -14.984 1.00 84.44 120 HIS A N 1
ATOM 957 C CA . HIS A 1 120 ? 3.976 -7.315 -15.956 1.00 84.44 120 HIS A CA 1
ATOM 958 C C . HIS A 1 120 ? 4.996 -6.352 -15.332 1.00 84.44 120 HIS A C 1
ATOM 960 O O . HIS A 1 120 ? 5.708 -5.674 -16.071 1.00 84.44 120 HIS A O 1
ATOM 966 N N . GLN A 1 121 ? 5.090 -6.299 -13.995 1.00 79.50 121 GLN A N 1
ATOM 967 C CA . GLN A 1 121 ? 5.986 -5.406 -13.244 1.00 79.50 121 GLN A CA 1
ATOM 968 C C . GLN A 1 121 ? 5.710 -3.911 -13.475 1.00 79.50 121 GLN A C 1
ATOM 970 O O . GLN A 1 121 ? 6.554 -3.066 -13.180 1.00 79.50 121 GLN A O 1
ATOM 975 N N . LYS A 1 122 ? 4.517 -3.568 -13.967 1.00 84.56 122 LYS A N 1
ATOM 976 C CA . LYS A 1 122 ? 4.054 -2.184 -14.075 1.00 84.56 122 LYS A CA 1
ATOM 977 C C . LYS A 1 122 ? 3.283 -1.799 -12.827 1.00 84.56 122 LYS A C 1
ATOM 979 O O . LYS A 1 122 ? 2.822 -2.653 -12.075 1.00 84.56 122 LYS A O 1
ATOM 984 N N . LEU A 1 123 ? 3.136 -0.497 -12.598 1.00 82.12 123 LEU A N 1
ATOM 985 C CA . LEU A 1 123 ? 2.325 0.001 -11.495 1.00 82.12 123 LEU A CA 1
ATOM 986 C C . LEU A 1 123 ? 0.877 -0.491 -11.634 1.00 82.12 123 LEU A C 1
ATOM 988 O O . LEU A 1 123 ? 0.261 -0.351 -12.686 1.00 82.12 123 LEU A O 1
ATOM 992 N N . ASN A 1 124 ? 0.327 -1.032 -10.552 1.00 84.81 124 ASN A N 1
ATOM 993 C CA . ASN A 1 124 ? -1.047 -1.502 -10.531 1.00 84.81 124 ASN A CA 1
ATOM 994 C C . ASN A 1 124 ? -2.023 -0.326 -10.342 1.00 84.81 124 ASN A C 1
ATOM 996 O O . ASN A 1 124 ? -2.073 0.285 -9.271 1.00 84.81 124 ASN A O 1
ATOM 1000 N N . GLU A 1 125 ? -2.841 -0.042 -11.357 1.00 80.62 125 GLU A N 1
ATOM 1001 C CA . GLU A 1 125 ? -3.841 1.038 -11.333 1.00 80.62 125 GLU A CA 1
ATOM 1002 C C . GLU A 1 125 ? -4.839 0.903 -10.172 1.00 80.62 125 GLU A C 1
ATOM 1004 O O . GLU A 1 125 ? -5.160 1.885 -9.499 1.00 80.62 125 GLU A O 1
ATOM 1009 N N . ALA A 1 126 ? -5.271 -0.323 -9.849 1.00 78.44 126 ALA A N 1
ATOM 1010 C CA . ALA A 1 126 ? -6.166 -0.560 -8.717 1.00 78.44 126 ALA A CA 1
ATOM 1011 C C . ALA A 1 126 ? -5.508 -0.167 -7.385 1.00 78.44 126 ALA A C 1
ATOM 1013 O O . ALA A 1 126 ? -6.181 0.248 -6.439 1.00 78.44 126 ALA A O 1
ATOM 1014 N N . THR A 1 127 ? -4.184 -0.276 -7.303 1.00 77.81 127 THR A N 1
ATOM 1015 C CA . THR A 1 127 ? -3.402 0.100 -6.124 1.00 77.81 127 THR A CA 1
ATOM 1016 C C . THR A 1 127 ? -3.212 1.610 -6.019 1.00 77.81 127 THR A C 1
ATOM 1018 O O . THR A 1 127 ? -3.228 2.151 -4.911 1.00 77.81 127 THR A O 1
ATOM 1021 N N . GLN A 1 128 ? -3.161 2.317 -7.148 1.00 79.06 128 GLN A N 1
ATOM 1022 C CA . GLN A 1 128 ? -3.214 3.776 -7.165 1.00 79.06 128 GLN A CA 1
ATOM 1023 C C . GLN A 1 128 ? -4.556 4.304 -6.641 1.00 79.06 128 GLN A C 1
ATOM 1025 O O . GLN A 1 128 ? -4.570 5.123 -5.720 1.00 79.06 128 GLN A O 1
ATOM 1030 N N . SER A 1 129 ? -5.683 3.775 -7.124 1.00 81.19 129 SER A N 1
ATOM 1031 C CA . SER A 1 129 ? -7.006 4.180 -6.624 1.00 81.19 129 SER A CA 1
ATOM 1032 C C . SER A 1 129 ? -7.182 3.896 -5.125 1.00 81.19 129 SER A C 1
ATOM 1034 O O . SER A 1 129 ? -7.797 4.692 -4.412 1.00 81.19 129 SER A O 1
ATOM 1036 N N . LYS A 1 130 ? -6.607 2.794 -4.614 1.00 77.25 130 LYS A N 1
ATOM 1037 C CA . LYS A 1 130 ? -6.598 2.483 -3.171 1.00 77.25 130 LYS A CA 1
ATOM 1038 C C . LYS A 1 130 ? -5.867 3.546 -2.355 1.00 77.25 130 LYS A C 1
ATOM 1040 O O . LYS A 1 130 ? -6.362 3.961 -1.307 1.00 77.25 130 LYS A O 1
ATOM 1045 N N . LEU A 1 131 ? -4.706 3.988 -2.834 1.00 81.50 131 LEU A N 1
ATOM 1046 C CA . LEU A 1 131 ? -3.917 5.015 -2.165 1.00 81.50 131 LEU A CA 1
ATOM 1047 C C . LEU A 1 131 ? -4.643 6.363 -2.142 1.00 81.50 131 LEU A C 1
ATOM 1049 O O . LEU A 1 131 ? -4.687 7.007 -1.098 1.00 81.50 131 LEU A O 1
ATOM 1053 N N . GLU A 1 132 ? -5.219 6.782 -3.268 1.00 84.19 132 GLU A N 1
ATOM 1054 C CA . GLU A 1 132 ? -5.954 8.048 -3.371 1.00 84.19 132 GLU A CA 1
ATOM 1055 C C . GLU A 1 132 ? -7.171 8.075 -2.439 1.00 84.19 132 GLU A C 1
ATOM 1057 O O . GLU A 1 132 ? -7.416 9.072 -1.754 1.00 84.19 132 GLU A O 1
ATOM 1062 N N . PHE A 1 133 ? -7.909 6.963 -2.363 1.00 82.19 133 PHE A N 1
ATOM 1063 C CA . PHE A 1 133 ? -9.022 6.816 -1.431 1.00 82.19 133 PHE A CA 1
ATOM 1064 C C . PHE A 1 133 ? -8.555 6.933 0.024 1.00 82.19 133 PHE A C 1
ATOM 1066 O O . PHE A 1 133 ? -9.117 7.712 0.792 1.00 82.19 133 PHE A O 1
ATOM 1073 N N . MET A 1 134 ? -7.487 6.224 0.398 1.00 77.44 134 MET A N 1
ATOM 1074 C CA . MET A 1 134 ? -6.933 6.311 1.751 1.00 77.44 134 MET A CA 1
ATOM 1075 C C . MET A 1 134 ? -6.432 7.701 2.099 1.00 77.44 134 MET A C 1
ATOM 1077 O O . MET A 1 134 ? -6.711 8.173 3.194 1.00 77.44 134 MET A O 1
ATOM 1081 N N . GLN A 1 135 ? -5.716 8.362 1.190 1.00 82.56 135 GLN A N 1
ATOM 1082 C CA . GLN A 1 135 ? -5.254 9.729 1.406 1.00 82.56 135 GLN A CA 1
ATOM 1083 C C . GLN A 1 135 ? -6.432 10.668 1.654 1.00 82.56 135 GLN A C 1
ATOM 1085 O O . GLN A 1 135 ? -6.385 11.463 2.586 1.00 82.56 135 GLN A O 1
ATOM 1090 N N . ARG A 1 136 ? -7.507 10.558 0.868 1.00 83.94 136 ARG A N 1
ATOM 1091 C CA . ARG A 1 136 ? -8.721 11.362 1.051 1.00 83.94 136 ARG A CA 1
ATOM 1092 C C . ARG A 1 136 ? -9.354 11.131 2.421 1.00 83.94 136 ARG A C 1
ATOM 1094 O O . ARG A 1 136 ? -9.621 12.089 3.140 1.00 83.94 136 ARG A O 1
ATOM 1101 N N . GLU A 1 137 ? -9.562 9.870 2.780 1.00 76.81 137 GLU A N 1
ATOM 1102 C CA . GLU A 1 137 ? -10.189 9.491 4.045 1.00 76.81 137 GLU A CA 1
ATOM 1103 C C . GLU A 1 137 ? -9.308 9.864 5.255 1.00 76.81 137 GLU A C 1
ATOM 1105 O O . GLU A 1 137 ? -9.815 10.404 6.235 1.00 76.81 137 GLU A O 1
ATOM 1110 N N . MET A 1 138 ? -7.985 9.689 5.184 1.00 74.75 138 MET A N 1
ATOM 1111 C CA . MET A 1 138 ? -7.064 10.118 6.248 1.00 74.75 138 MET A CA 1
ATOM 1112 C C . MET A 1 138 ? -6.934 11.641 6.352 1.00 74.75 138 MET A C 1
ATOM 1114 O O . MET A 1 138 ? -6.910 12.176 7.454 1.00 74.75 138 MET A O 1
ATOM 1118 N N . ASN A 1 139 ? -6.904 12.366 5.234 1.00 77.75 139 ASN A N 1
ATOM 1119 C CA . ASN A 1 139 ? -6.856 13.831 5.260 1.00 77.75 139 ASN A CA 1
ATOM 1120 C C . ASN A 1 139 ? -8.164 14.434 5.805 1.00 77.75 139 ASN A C 1
ATOM 1122 O O . ASN A 1 139 ? -8.134 15.504 6.412 1.00 77.75 139 ASN A O 1
ATOM 1126 N N . SER A 1 140 ? -9.303 13.748 5.631 1.00 73.12 140 SER A N 1
ATOM 1127 C CA . SER A 1 140 ? -10.577 14.149 6.249 1.00 73.12 140 SER A CA 1
ATOM 1128 C C . SER A 1 140 ? -10.513 14.133 7.780 1.00 73.12 140 SER A C 1
ATOM 1130 O O . SER A 1 140 ? -11.096 14.997 8.425 1.00 73.12 140 SER A O 1
ATOM 1132 N N . LEU A 1 141 ? -9.716 13.229 8.364 1.00 63.97 141 LEU A N 1
ATOM 1133 C CA . LEU A 1 141 ? -9.459 13.220 9.804 1.00 63.97 141 LEU A CA 1
ATOM 1134 C C . LEU A 1 141 ? -8.549 14.359 10.261 1.00 63.97 141 LEU A C 1
ATOM 1136 O O . LEU A 1 141 ? -8.703 14.827 11.378 1.00 63.97 141 LEU A O 1
ATOM 1140 N N . GLU A 1 142 ? -7.580 14.777 9.443 1.00 63.62 142 GLU A N 1
ATOM 1141 C CA . GLU A 1 142 ? -6.660 15.871 9.797 1.00 63.62 142 GLU A CA 1
ATOM 1142 C C . GLU A 1 142 ? -7.317 17.256 9.679 1.00 63.62 142 GLU A C 1
ATOM 1144 O O . GLU A 1 142 ? -6.883 18.197 10.342 1.00 63.62 142 GLU A O 1
ATOM 1149 N N . THR A 1 143 ? -8.348 17.393 8.837 1.00 57.69 143 THR A N 1
ATOM 1150 C CA . THR A 1 143 ? -9.022 18.673 8.551 1.00 57.69 143 THR A CA 1
ATOM 1151 C C . THR A 1 143 ? -10.248 18.944 9.426 1.00 57.69 143 THR A C 1
ATOM 1153 O O . THR A 1 143 ? -10.578 20.110 9.653 1.00 57.69 143 THR A O 1
ATOM 1156 N N . GLU A 1 144 ? -10.891 17.918 9.989 1.00 54.00 144 GLU A N 1
ATOM 1157 C CA . GLU A 1 144 ? -11.871 18.093 11.066 1.00 54.00 144 GLU A CA 1
ATOM 1158 C C . GLU A 1 144 ? -11.126 18.296 12.399 1.00 54.00 144 GLU A C 1
ATOM 1160 O O . GLU A 1 144 ? -10.518 17.369 12.923 1.00 54.00 144 GLU A O 1
ATOM 1165 N N . HIS A 1 145 ? -11.137 19.533 12.917 1.00 48.72 145 HIS A N 1
ATOM 1166 C CA . HIS A 1 145 ? -10.520 19.988 14.176 1.00 48.72 145 HIS A CA 1
ATOM 1167 C C . HIS A 1 145 ? -10.344 18.900 15.261 1.00 48.72 145 HIS A C 1
ATOM 1169 O O . HIS A 1 145 ? -11.266 18.134 15.537 1.00 48.72 145 HIS A O 1
ATOM 1175 N N . TYR A 1 146 ? -9.194 18.926 15.955 1.00 45.91 146 TYR A N 1
ATOM 1176 C CA . TYR A 1 146 ? -8.768 18.022 17.047 1.00 45.91 146 TYR A CA 1
ATOM 1177 C C . TYR A 1 146 ? -9.857 17.649 18.084 1.00 45.91 146 TYR A C 1
ATOM 1179 O O . TYR A 1 146 ? -9.788 16.572 18.677 1.00 45.91 146 TYR A O 1
ATOM 1187 N N . ASP A 1 147 ? -10.885 18.482 18.267 1.00 45.69 147 ASP A N 1
ATOM 1188 C CA . ASP A 1 147 ? -12.016 18.234 19.170 1.00 45.69 147 ASP A CA 1
ATOM 1189 C C . ASP A 1 147 ? -13.016 17.173 18.654 1.00 45.69 147 ASP A C 1
ATOM 1191 O O . ASP A 1 147 ? -13.680 16.511 19.454 1.00 45.69 147 ASP A O 1
ATOM 1195 N N . LEU A 1 148 ? -13.103 16.940 17.335 1.00 46.00 148 LEU A N 1
ATOM 1196 C CA . LEU A 1 148 ? -13.988 15.935 16.719 1.00 46.00 148 LEU A CA 1
ATOM 1197 C C . LEU A 1 148 ? -13.332 14.549 16.587 1.00 46.00 148 LEU A C 1
ATOM 1199 O O . LEU A 1 148 ? -14.031 13.538 16.658 1.00 46.00 148 LEU A O 1
ATOM 1203 N N . ILE A 1 149 ? -12.002 14.467 16.480 1.00 48.22 149 ILE A N 1
ATOM 1204 C CA . ILE A 1 149 ? -11.250 13.199 16.356 1.00 48.22 149 ILE A CA 1
ATOM 1205 C C . ILE A 1 149 ? -11.426 12.309 17.605 1.00 48.22 149 ILE A C 1
ATOM 1207 O O . ILE A 1 149 ? -11.360 11.081 17.523 1.00 48.22 149 ILE A O 1
ATOM 1211 N N . ASN A 1 150 ? -11.741 12.890 18.766 1.00 50.56 150 ASN A N 1
ATOM 1212 C CA . ASN A 1 150 ? -12.087 12.125 19.969 1.00 50.56 150 ASN A CA 1
ATOM 1213 C C . ASN A 1 150 ? -13.508 11.536 19.953 1.00 50.56 150 ASN A C 1
ATOM 1215 O O . ASN A 1 150 ? -13.842 10.712 20.808 1.00 50.56 150 ASN A O 1
ATOM 1219 N N . SER A 1 151 ? -14.343 11.886 18.972 1.00 58.31 151 SER A N 1
ATOM 1220 C CA . SER A 1 151 ? -15.659 11.279 18.803 1.00 58.31 151 SER A CA 1
ATOM 1221 C C . SER A 1 151 ? -15.523 9.872 18.224 1.00 58.31 151 SER A C 1
ATOM 1223 O O . SER A 1 151 ? -15.204 9.672 17.050 1.00 58.31 151 SER A O 1
ATOM 1225 N N . THR A 1 152 ? -15.835 8.868 19.045 1.00 57.56 152 THR A N 1
ATOM 1226 C CA . THR A 1 152 ? -15.833 7.443 18.672 1.00 57.56 152 THR A CA 1
ATOM 1227 C C . THR A 1 152 ? -16.669 7.173 17.409 1.00 57.56 152 THR A C 1
ATOM 1229 O O . THR A 1 152 ? -16.336 6.292 16.621 1.00 57.56 152 THR A O 1
ATOM 1232 N N . LYS A 1 153 ? -17.710 7.983 17.155 1.00 62.81 153 LYS A N 1
ATOM 1233 C CA . LYS A 1 153 ? -18.556 7.894 15.952 1.00 62.81 153 LYS A CA 1
ATOM 1234 C C . LYS A 1 153 ? -17.811 8.205 14.651 1.00 62.81 153 LYS A C 1
ATOM 1236 O O . LYS A 1 153 ? -18.066 7.536 13.652 1.00 62.81 153 LYS A O 1
ATOM 1241 N N . ILE A 1 154 ? -16.914 9.193 14.648 1.00 64.44 154 ILE A N 1
ATOM 1242 C CA . ILE A 1 154 ? -16.175 9.606 13.440 1.00 64.44 154 ILE A CA 1
ATOM 1243 C C . ILE A 1 154 ? -15.134 8.545 13.087 1.00 64.44 154 ILE A C 1
ATOM 1245 O O . ILE A 1 154 ? -15.103 8.062 11.953 1.00 64.44 154 ILE A O 1
ATOM 1249 N N . LYS A 1 155 ? -14.379 8.084 14.092 1.00 63.28 155 LYS A N 1
ATOM 1250 C CA . LYS A 1 155 ? -13.431 6.966 13.967 1.00 63.28 155 LYS A CA 1
ATOM 1251 C C . LYS A 1 155 ? -14.110 5.697 13.436 1.00 63.28 155 LYS A C 1
ATOM 1253 O O . LYS A 1 155 ? -13.590 5.062 12.523 1.00 63.28 155 LYS A O 1
ATOM 1258 N N . PHE A 1 156 ? -15.299 5.363 13.942 1.00 66.12 156 PHE A N 1
ATOM 1259 C CA . PHE A 1 156 ? -16.049 4.189 13.491 1.00 66.12 156 PHE A CA 1
ATOM 1260 C C . PHE A 1 156 ? -16.594 4.327 12.066 1.00 66.12 156 PHE A C 1
ATOM 1262 O O . PHE A 1 156 ? -16.478 3.397 11.269 1.00 66.12 156 PHE A O 1
ATOM 1269 N N . GLY A 1 157 ? -17.168 5.485 11.722 1.00 69.50 157 GLY A N 1
ATOM 1270 C CA . GLY A 1 157 ? -17.670 5.748 10.373 1.00 69.50 157 GLY A CA 1
ATOM 1271 C C . GLY A 1 157 ? -16.567 5.636 9.322 1.00 69.50 157 GLY A C 1
ATOM 1272 O O . GLY A 1 157 ? -16.765 5.008 8.284 1.00 69.50 157 GLY A O 1
ATOM 1273 N N . LEU A 1 158 ? -15.388 6.170 9.632 1.00 70.44 158 LEU A N 1
ATOM 1274 C CA . LEU A 1 158 ? -14.200 6.049 8.801 1.00 70.44 158 LEU A CA 1
ATOM 1275 C C . LEU A 1 158 ? -13.715 4.599 8.686 1.00 70.44 158 LEU A C 1
ATOM 1277 O O . LEU A 1 158 ? -13.573 4.094 7.574 1.00 70.44 158 LEU A O 1
ATOM 1281 N N . ALA A 1 159 ? -13.484 3.923 9.819 1.00 66.38 159 ALA A N 1
ATOM 1282 C CA . ALA A 1 159 ? -13.002 2.542 9.834 1.00 66.38 159 ALA A CA 1
ATOM 1283 C C . ALA A 1 159 ? -13.940 1.619 9.046 1.00 66.38 159 ALA A C 1
ATOM 1285 O O . ALA A 1 159 ? -13.482 0.739 8.323 1.00 66.38 159 ALA A O 1
ATOM 1286 N N . ARG A 1 160 ? -15.254 1.870 9.113 1.00 71.88 160 ARG A N 1
ATOM 1287 C CA . ARG A 1 160 ? -16.254 1.164 8.313 1.00 71.88 160 ARG A CA 1
ATOM 1288 C C . ARG A 1 160 ? -16.155 1.489 6.823 1.00 71.88 160 ARG A C 1
ATOM 1290 O O . ARG A 1 160 ? -16.166 0.562 6.023 1.00 71.88 160 ARG A O 1
ATOM 1297 N N . ARG A 1 161 ? -16.064 2.767 6.429 1.00 76.25 161 ARG A N 1
ATOM 1298 C CA . ARG A 1 161 ? -15.940 3.156 5.008 1.00 76.25 161 ARG A CA 1
ATOM 1299 C C . ARG A 1 161 ? -14.689 2.570 4.369 1.00 76.25 161 ARG A C 1
ATOM 1301 O O . ARG A 1 161 ? -14.763 2.037 3.267 1.00 76.25 161 ARG A O 1
ATOM 1308 N N . LEU A 1 162 ? -13.568 2.629 5.078 1.00 69.19 162 LEU A N 1
ATOM 1309 C CA . LEU A 1 162 ? -12.318 2.026 4.640 1.00 69.19 162 LEU A CA 1
ATOM 1310 C C . LEU A 1 162 ? -12.441 0.509 4.542 1.00 69.19 162 LEU A C 1
ATOM 1312 O O . LEU A 1 162 ? -12.124 -0.053 3.497 1.00 69.19 162 LEU A O 1
ATOM 1316 N N . PHE A 1 163 ? -12.968 -0.144 5.577 1.00 70.06 163 PHE A N 1
ATOM 1317 C CA . PHE A 1 163 ? -13.159 -1.587 5.560 1.00 70.06 163 PHE A CA 1
ATOM 1318 C C . PHE A 1 163 ? -14.037 -2.030 4.388 1.00 70.06 163 PHE A C 1
ATOM 1320 O O . PHE A 1 163 ? -13.638 -2.925 3.654 1.00 70.06 163 PHE A O 1
ATOM 1327 N N . GLU A 1 164 ? -15.190 -1.395 4.164 1.00 73.50 164 GLU A N 1
ATOM 1328 C CA . GLU A 1 164 ? -16.084 -1.740 3.052 1.00 73.50 164 GLU A CA 1
ATOM 1329 C C . GLU A 1 164 ? -15.439 -1.469 1.689 1.00 73.50 164 GLU A C 1
ATOM 1331 O O . GLU A 1 164 ? -15.535 -2.303 0.787 1.00 73.50 164 GLU A O 1
ATOM 1336 N N . PHE A 1 165 ? -14.722 -0.350 1.542 1.00 72.19 165 PHE A N 1
ATOM 1337 C CA . PHE A 1 165 ? -13.976 -0.051 0.324 1.00 72.19 165 PHE A CA 1
ATOM 1338 C C . PHE A 1 165 ? -12.949 -1.148 0.031 1.00 72.19 165 PHE A C 1
ATOM 1340 O O . PHE A 1 165 ? -12.986 -1.742 -1.043 1.00 72.19 165 PHE A O 1
ATOM 1347 N N . PHE A 1 166 ? -12.090 -1.500 0.989 1.00 64.88 166 PHE A N 1
ATOM 1348 C CA . PHE A 1 166 ? -11.070 -2.533 0.798 1.00 64.88 166 PHE A CA 1
ATOM 1349 C C . PHE A 1 166 ? -11.659 -3.943 0.659 1.00 64.88 166 PHE A C 1
ATOM 1351 O O . PHE A 1 166 ? -11.203 -4.720 -0.184 1.00 64.88 166 PHE A O 1
ATOM 1358 N N . ARG A 1 167 ? -12.720 -4.256 1.409 1.00 68.44 167 ARG A N 1
ATOM 1359 C CA . ARG A 1 167 ? -13.477 -5.510 1.308 1.00 68.44 167 ARG A CA 1
ATOM 1360 C C . ARG A 1 167 ? -14.140 -5.665 -0.056 1.00 68.44 167 ARG A C 1
ATOM 1362 O O . ARG A 1 167 ? -14.216 -6.786 -0.544 1.00 68.44 167 ARG A O 1
ATOM 1369 N N . SER A 1 168 ? -14.591 -4.586 -0.697 1.00 67.88 168 SER A N 1
ATOM 1370 C CA . SER A 1 168 ? -15.212 -4.661 -2.029 1.00 67.88 168 SER A CA 1
ATOM 1371 C C . SER A 1 168 ? -14.272 -5.233 -3.103 1.00 67.88 168 SER A C 1
ATOM 1373 O O . SER A 1 168 ? -14.732 -5.843 -4.069 1.00 67.88 168 SER A O 1
ATOM 1375 N N . PHE A 1 169 ? -12.955 -5.123 -2.894 1.00 57.00 169 PHE A N 1
ATOM 1376 C CA . PHE A 1 169 ? -11.930 -5.712 -3.758 1.00 57.00 169 PHE A CA 1
ATOM 1377 C C . PHE A 1 169 ? -11.604 -7.173 -3.414 1.00 57.00 169 PHE A C 1
ATOM 1379 O O . PHE A 1 169 ? -10.972 -7.868 -4.213 1.00 57.00 169 PHE A O 1
ATOM 1386 N N . TRP A 1 170 ? -12.057 -7.671 -2.261 1.00 54.50 170 TRP A N 1
ATOM 1387 C CA . TRP A 1 170 ? -12.013 -9.091 -1.938 1.00 54.50 170 TRP A CA 1
ATOM 1388 C C . TRP A 1 170 ? -13.199 -9.753 -2.644 1.00 54.50 170 TRP A C 1
ATOM 1390 O O . TRP A 1 170 ? -14.364 -9.494 -2.340 1.00 54.50 170 TRP A O 1
ATOM 1400 N N . GLY A 1 171 ? -12.925 -10.628 -3.619 1.00 50.59 171 GLY A N 1
ATOM 1401 C CA . GLY A 1 171 ? -13.970 -11.477 -4.193 1.00 50.59 171 GLY A CA 1
ATOM 1402 C C . GLY A 1 171 ? -14.697 -12.237 -3.077 1.00 50.59 171 GLY A C 1
ATOM 1403 O O . GLY A 1 171 ? -14.106 -12.464 -2.025 1.00 50.59 171 GLY A O 1
ATOM 1404 N N . LYS A 1 172 ? -15.952 -12.661 -3.306 1.00 43.72 172 LYS A N 1
ATOM 1405 C CA . LYS A 1 172 ? -16.872 -13.267 -2.308 1.00 43.72 172 LYS A CA 1
ATOM 1406 C C . LYS A 1 172 ? -16.277 -14.348 -1.369 1.00 43.72 172 LYS A C 1
ATOM 1408 O O . LYS A 1 172 ? -16.907 -14.656 -0.367 1.00 43.72 172 LYS A O 1
ATOM 1413 N N . ASN A 1 173 ? -15.078 -14.870 -1.650 1.00 35.78 173 ASN A N 1
ATOM 1414 C CA . ASN A 1 173 ? -14.370 -15.906 -0.895 1.00 35.78 173 ASN A CA 1
ATOM 1415 C C . ASN A 1 173 ? -12.959 -15.498 -0.392 1.00 35.78 173 ASN A C 1
ATOM 1417 O O . ASN A 1 173 ? -12.147 -16.380 -0.132 1.00 35.78 173 ASN A O 1
ATOM 1421 N N . GLY A 1 174 ? -12.606 -14.207 -0.315 1.00 40.75 174 GLY A N 1
ATOM 1422 C CA . GLY A 1 174 ? -11.276 -13.775 0.160 1.00 40.75 174 GLY A CA 1
ATOM 1423 C C . GLY A 1 174 ? -10.109 -14.175 -0.752 1.00 40.75 174 GLY A C 1
ATOM 1424 O O . GLY A 1 174 ? -8.977 -14.326 -0.310 1.00 40.75 174 GLY A O 1
ATOM 1425 N N . ARG A 1 175 ? -10.388 -14.365 -2.044 1.00 34.06 175 ARG A N 1
ATOM 1426 C CA . ARG A 1 175 ? -9.381 -14.563 -3.091 1.00 34.06 175 ARG A CA 1
ATOM 1427 C C . ARG A 1 175 ? -9.520 -13.464 -4.133 1.00 34.06 175 ARG A C 1
ATOM 1429 O O . ARG A 1 175 ? -10.639 -13.136 -4.539 1.00 34.06 175 ARG A O 1
ATOM 1436 N N . ILE A 1 176 ? -8.377 -12.928 -4.560 1.00 41.12 176 ILE A N 1
ATOM 1437 C CA . ILE A 1 176 ? -8.259 -11.977 -5.668 1.00 41.12 176 ILE A CA 1
ATOM 1438 C C . ILE A 1 176 ? -8.945 -12.603 -6.887 1.00 41.12 176 ILE A C 1
ATOM 1440 O O . ILE A 1 176 ? -8.571 -13.691 -7.332 1.00 41.12 176 ILE A O 1
ATOM 1444 N N . LYS A 1 177 ? -9.982 -11.942 -7.412 1.00 40.72 177 LYS A N 1
ATOM 1445 C CA . LYS A 1 177 ? -10.533 -12.314 -8.714 1.00 40.72 177 LYS A CA 1
ATOM 1446 C C . LYS A 1 177 ? -9.489 -11.944 -9.755 1.00 40.72 177 LYS A C 1
ATOM 1448 O O . LYS A 1 177 ? -9.186 -10.768 -9.927 1.00 40.72 177 LYS A O 1
ATOM 1453 N N . LYS A 1 178 ? -8.947 -12.959 -10.425 1.00 40.31 178 LYS A N 1
ATOM 1454 C CA . LYS A 1 178 ? -8.159 -12.784 -11.642 1.00 40.31 178 LYS A CA 1
ATOM 1455 C C . LYS A 1 178 ? -9.008 -11.961 -12.613 1.00 40.31 178 LYS A C 1
ATOM 1457 O O . LYS A 1 178 ? -10.160 -12.325 -12.860 1.00 40.31 178 LYS A O 1
ATOM 1462 N N . ALA A 1 179 ? -8.479 -10.834 -13.079 1.00 37.72 179 ALA A N 1
ATOM 1463 C CA . ALA A 1 179 ? -9.107 -10.093 -14.156 1.00 37.72 179 ALA A CA 1
ATOM 1464 C C . ALA A 1 179 ? -9.193 -11.033 -15.366 1.00 37.72 179 ALA A C 1
ATOM 1466 O O . ALA A 1 179 ? -8.195 -11.630 -15.770 1.00 37.72 179 ALA A O 1
ATOM 1467 N N . ASN A 1 180 ? -10.402 -11.227 -15.890 1.00 37.97 180 ASN A N 1
ATOM 1468 C CA . ASN A 1 180 ? -10.555 -11.792 -17.219 1.00 37.97 180 ASN A CA 1
ATOM 1469 C C . ASN A 1 180 ? -10.134 -10.690 -18.189 1.00 37.97 180 ASN A C 1
ATOM 1471 O O . ASN A 1 180 ? -10.882 -9.734 -18.380 1.00 37.97 180 ASN A O 1
ATOM 1475 N N . ASN A 1 181 ? -8.939 -10.825 -18.757 1.00 37.47 181 ASN A N 1
ATOM 1476 C CA . ASN A 1 181 ? -8.549 -10.067 -19.935 1.00 37.47 181 ASN A CA 1
ATOM 1477 C C . ASN A 1 181 ? -9.428 -10.540 -21.099 1.00 37.47 181 ASN A C 1
ATOM 1479 O O . ASN A 1 181 ? -9.395 -11.720 -21.459 1.00 37.47 181 ASN A O 1
ATOM 1483 N N . SER A 1 182 ? -10.225 -9.621 -21.640 1.00 36.25 182 SER A N 1
ATOM 1484 C CA . SER A 1 182 ? -10.732 -9.678 -23.010 1.00 36.25 182 SER A CA 1
ATOM 1485 C C . SER A 1 182 ? -10.079 -8.572 -23.816 1.00 36.25 182 SER A C 1
ATOM 1487 O O . SER A 1 182 ? -9.704 -7.550 -23.201 1.00 36.25 182 SER A O 1
#

Radius of gyration: 32.46 Å; chains: 1; bounding box: 81×36×100 Å

Secondary structure (DSSP, 8-state):
--SSHHHHHHHHHHHHHHHHHHHHHHHHHHHHHHHHHHHHHHHHHHHHHHHHHHHHHHHHHHHHHHHHHHHHHHHHHHHHHHTTT-GGG--HHHHHHHHHHHHHHHHHHHHHTS-SB-TTSSB-HHHHHHHHHHHHHHHHHHHS-HHHHT-HHHHHHHHHHHHHHHHHTS-TTSS-------

Foldseek 3Di:
DDDDVVVVVVVVVVVVVVVVVVVVVVVVVVVVVVVVVVVVVVVVVVQVVVLVVLVVLLVVLLVVLVVVLVVLVVVLVVLCVVVVNDPVPDDPLNVLSNLLSVLSVLLSVLLVPDDQADPVRGGDPVNVVLSVVSVVLVVVLVPPDPVCVPPSVSSSVSSVVSSVVSVVQQPPPRDGDDDPDD

Sequence (182 aa):
MGLLAGPALAIFGALRAAEMEKKLENAKARYEEIRVRFEEAVVMIDQFQAIEKMAMYFTRQITKFDALFFSLSQEAIATMKKHNYDVSHYNQKENDQIATTYSTLMTLSAFLEAPIMDEHQKLNEATQSKLEFMQREMNSLETEHYDLINSTKIKFGLARRLFEFFRSFWGKNGRIKKANNS

Organism: NCBI:txid992027

pLDDT: mean 77.6, std 15.4, range [34.06, 96.0]